Protein AF-R1E2J9-F1 (afdb_monomer_lite)

InterPro domains:
  IPR001005 SANT/Myb domain [PF00249] (1-44)
  IPR001005 SANT/Myb domain [PF00249] (70-110)
  IPR001005 SANT/Myb domain [PS50090] (1-45)
  IPR001005 SANT/Myb domain [PS50090] (64-110)
  IPR001005 SANT/Myb domain [SM00717] (1-47)
  IPR001005 SANT/Myb domain [SM00717] (68-110)
  IPR001005 SANT/Myb domain [cd00167] (1-44)
  IPR001005 SANT/Myb domain [cd00167] (72-110)
  IPR009057 Homedomain-like superfamily [SSF46689] (1-110)
  IPR017930 Myb domain [PS51294] (1-49)
  IPR017930 Myb domain [PS51294] (65-110)
  IPR050560 Transcription factors Myb-like [PTHR45614] (68-110)

pLDDT: mean 78.16, std 15.26, range [38.91, 93.94]

Secondary structure (DSSP, 8-state):
---HHHHHHHHHHHHHH-S-HHHHHHHSSS---HHHHHHHHHHHHHTTTTTTT--S--------------PPPHHHHHHHHHHHHHHSS-HHHHHHTSTT--HHHHHTT-

Foldseek 3Di:
DDDPVLVVLLLVVCLVPNLPLQVSCVVPPPNDHSVNSVVVVVVCVVVVVNVVSCPDDPPPPPDPVPPVPPDDDPVLVVLLVVCCVVPNLPLCVSVVVPPPADSVRSVVVD

Organism: Emiliania huxleyi (NCBI:txid2903)

Sequence (110 aa):
PWTEEEDRAIIRLIARIGTQFPVIAAQMHNKRTADAVRNRWHKLQAAGLAEKFSGSEKPEPLLLRQKERRGWTAAEDAIIEEGVRKHGLKWRCIAGMLTGRSDSAVRNRY

Radius of gyration: 20.64 Å; chains: 1; bounding box: 40×31×49 Å

Structure (mmCIF, N/CA/C/O backbone):
data_AF-R1E2J9-F1
#
_entry.id   AF-R1E2J9-F1
#
loop_
_atom_site.group_PDB
_atom_site.id
_atom_site.type_symbol
_atom_site.label_atom_id
_atom_site.label_alt_id
_atom_site.label_comp_id
_atom_site.label_asym_id
_atom_site.label_entity_id
_atom_site.label_seq_id
_atom_site.pdbx_PDB_ins_code
_atom_site.Cartn_x
_atom_site.Cartn_y
_atom_site.Cartn_z
_atom_site.occupancy
_atom_site.B_iso_or_equiv
_atom_site.auth_seq_id
_atom_site.auth_comp_id
_atom_site.auth_asym_id
_atom_site.auth_atom_id
_atom_site.pdbx_PDB_model_num
ATOM 1 N N . PRO A 1 1 ? -5.232 10.343 21.736 1.00 80.38 1 PRO A N 1
ATOM 2 C CA . PRO A 1 1 ? -5.672 9.116 22.455 1.00 80.38 1 PRO A CA 1
ATOM 3 C C . PRO A 1 1 ? -6.928 8.565 21.769 1.00 80.38 1 PRO A C 1
ATOM 5 O O . PRO A 1 1 ? -7.587 9.360 21.110 1.00 80.38 1 PRO A O 1
ATOM 8 N N . TRP A 1 2 ? -7.205 7.259 21.835 1.00 83.25 2 TRP A N 1
ATOM 9 C CA . TRP A 1 2 ? -8.444 6.677 21.292 1.00 83.25 2 TRP A CA 1
ATOM 10 C C . TRP A 1 2 ? -9.510 6.629 22.383 1.00 83.25 2 TRP A C 1
ATOM 12 O O . TRP A 1 2 ? -9.187 6.188 23.486 1.00 83.25 2 TRP A O 1
ATOM 22 N N . THR A 1 3 ? -10.726 7.089 22.095 1.00 87.94 3 THR A N 1
ATOM 23 C CA . THR A 1 3 ? -11.853 7.025 23.040 1.00 87.94 3 THR A CA 1
ATOM 24 C C . THR A 1 3 ? -12.732 5.803 22.788 1.00 87.94 3 THR A C 1
ATOM 26 O O . THR A 1 3 ? -12.718 5.214 21.704 1.00 87.94 3 THR A O 1
ATOM 29 N N . GLU A 1 4 ? -13.537 5.428 23.780 1.00 85.06 4 GLU A N 1
ATOM 30 C CA . GLU A 1 4 ? -14.477 4.312 23.652 1.00 85.06 4 GLU A CA 1
ATOM 31 C C . GLU A 1 4 ? -15.552 4.572 22.587 1.00 85.06 4 GLU A C 1
ATOM 33 O O . GLU A 1 4 ? -16.037 3.641 21.948 1.00 85.06 4 GLU A O 1
ATOM 38 N N . GLU A 1 5 ? -15.945 5.826 22.356 1.00 86.06 5 GLU A N 1
ATOM 39 C CA . GLU A 1 5 ? -16.859 6.207 21.271 1.00 86.06 5 GLU A CA 1
ATOM 40 C C . GLU A 1 5 ? -16.238 5.910 19.907 1.00 86.06 5 GLU A C 1
ATOM 42 O O . GLU A 1 5 ? -16.919 5.389 19.019 1.00 86.06 5 GLU A O 1
ATOM 47 N N . GLU A 1 6 ? -14.946 6.214 19.747 1.00 85.50 6 GLU A N 1
ATOM 48 C CA . GLU A 1 6 ? -14.201 5.932 18.522 1.00 85.50 6 GLU A CA 1
ATOM 49 C C . GLU A 1 6 ? -14.066 4.420 18.308 1.00 85.50 6 GLU A C 1
ATOM 51 O O . GLU A 1 6 ? -14.300 3.940 17.201 1.00 85.50 6 GLU A O 1
ATOM 56 N N . ASP A 1 7 ? -13.778 3.655 19.361 1.00 87.19 7 ASP A N 1
ATOM 57 C CA . ASP A 1 7 ? -13.707 2.193 19.287 1.00 87.19 7 ASP A CA 1
ATOM 58 C C . ASP A 1 7 ? -15.059 1.579 18.922 1.00 87.19 7 ASP A C 1
ATOM 60 O O . ASP A 1 7 ? -15.145 0.738 18.026 1.00 87.19 7 ASP A O 1
ATOM 64 N N . ARG A 1 8 ? -16.143 2.060 19.542 1.00 88.44 8 ARG A N 1
ATOM 65 C CA . ARG A 1 8 ? -17.516 1.659 19.208 1.00 88.44 8 ARG A CA 1
ATOM 66 C C . ARG A 1 8 ? -17.887 2.031 17.778 1.00 88.44 8 ARG A C 1
ATOM 68 O O . ARG A 1 8 ? -18.650 1.305 17.141 1.00 88.44 8 ARG A O 1
ATOM 75 N N . ALA A 1 9 ? -17.407 3.160 17.261 1.00 87.25 9 ALA A N 1
ATOM 76 C CA . ALA A 1 9 ? -17.606 3.531 15.864 1.00 87.25 9 ALA A CA 1
ATOM 77 C C . ALA A 1 9 ? -16.853 2.573 14.930 1.00 87.25 9 ALA A C 1
ATOM 79 O O . ALA A 1 9 ? -17.452 2.064 13.986 1.00 87.25 9 ALA A O 1
ATOM 80 N N . ILE A 1 10 ? -15.589 2.260 15.230 1.00 85.88 10 ILE A N 1
ATOM 81 C CA . ILE A 1 10 ? -14.776 1.315 14.453 1.00 85.88 10 ILE A CA 1
ATOM 82 C C . ILE A 1 10 ? -15.428 -0.064 14.423 1.00 85.88 10 ILE A C 1
ATOM 84 O O . ILE A 1 10 ? -15.625 -0.608 13.342 1.00 85.88 10 ILE A O 1
ATOM 88 N N . ILE A 1 11 ? -15.806 -0.611 15.579 1.00 86.12 11 ILE A N 1
ATOM 89 C CA . ILE A 1 11 ? -16.418 -1.943 15.677 1.00 86.12 11 ILE A CA 1
ATOM 90 C C . ILE A 1 11 ? -17.723 -1.990 14.875 1.00 86.12 11 ILE A C 1
ATOM 92 O O . ILE A 1 11 ? -17.902 -2.886 14.054 1.00 86.12 11 ILE A O 1
ATOM 96 N N . ARG A 1 12 ? -18.607 -0.994 15.044 1.00 86.44 12 ARG A N 1
ATOM 97 C CA . ARG A 1 12 ? -19.876 -0.918 14.296 1.00 86.44 12 ARG A CA 1
ATOM 98 C C . ARG A 1 12 ? -19.660 -0.815 12.791 1.00 86.44 12 ARG A C 1
ATOM 100 O O . ARG A 1 12 ? -20.366 -1.461 12.022 1.00 86.44 12 ARG A O 1
ATOM 107 N N . LEU A 1 13 ? -18.702 0.002 12.360 1.00 85.62 13 LEU A N 1
ATOM 108 C CA . LEU A 1 13 ? -18.412 0.182 10.943 1.00 85.62 13 LEU A CA 1
ATOM 109 C C . LEU A 1 13 ? -17.772 -1.075 10.345 1.00 85.62 13 LEU A C 1
ATOM 111 O O . LEU A 1 13 ? -18.202 -1.505 9.281 1.00 85.62 13 LEU A O 1
ATOM 115 N N . ILE A 1 14 ? -16.835 -1.725 11.038 1.00 85.19 14 ILE A N 1
ATOM 116 C CA . ILE A 1 14 ? -16.237 -2.990 10.582 1.00 85.19 14 ILE A CA 1
ATOM 117 C C . ILE A 1 14 ? -17.286 -4.096 10.497 1.00 85.19 14 ILE A C 1
ATOM 119 O O . ILE A 1 14 ? -17.304 -4.825 9.511 1.00 85.19 14 ILE A O 1
ATOM 123 N N . ALA A 1 15 ? -18.201 -4.179 11.463 1.00 82.75 15 ALA A N 1
ATOM 124 C CA . ALA A 1 15 ? -19.308 -5.129 11.404 1.00 82.75 15 ALA A CA 1
ATOM 125 C C . ALA A 1 15 ? -20.220 -4.895 10.183 1.00 82.75 15 ALA A C 1
ATOM 127 O O . ALA A 1 15 ? -20.774 -5.844 9.640 1.00 82.75 15 ALA A O 1
ATOM 128 N N . ARG A 1 16 ? -20.359 -3.643 9.720 1.00 82.19 16 ARG A N 1
ATOM 129 C CA . ARG A 1 16 ? -21.226 -3.283 8.585 1.00 82.19 16 ARG A CA 1
ATOM 130 C C . ARG A 1 16 ? -20.552 -3.400 7.216 1.00 82.19 16 ARG A C 1
ATOM 132 O O . ARG A 1 16 ? -21.198 -3.814 6.262 1.00 82.19 16 ARG A O 1
ATOM 139 N N . ILE A 1 17 ? -19.303 -2.946 7.091 1.00 79.88 17 ILE A N 1
ATOM 140 C CA . ILE A 1 17 ? -18.599 -2.791 5.801 1.00 79.88 17 ILE A CA 1
ATOM 141 C C . ILE A 1 17 ? -17.263 -3.549 5.724 1.00 79.88 17 ILE A C 1
ATOM 143 O O . ILE A 1 17 ? -16.566 -3.462 4.710 1.00 79.88 17 ILE A O 1
ATOM 147 N N . GLY A 1 18 ? -16.889 -4.291 6.768 1.00 79.62 18 GLY A N 1
ATOM 148 C CA . GLY A 1 18 ? -15.637 -5.043 6.850 1.00 79.62 18 GLY A CA 1
ATOM 149 C C . GLY A 1 18 ? -14.408 -4.165 7.105 1.00 79.62 18 GLY A C 1
ATOM 150 O O . GLY A 1 18 ? -14.501 -3.027 7.561 1.00 79.62 18 GLY A O 1
ATOM 151 N N . THR A 1 19 ? -13.217 -4.670 6.780 1.00 82.50 19 THR A N 1
ATOM 152 C CA . THR A 1 19 ? -11.919 -4.000 7.016 1.00 82.50 19 THR A CA 1
ATOM 153 C C . THR A 1 19 ? -11.594 -2.891 6.002 1.00 82.50 19 THR A C 1
ATOM 155 O O . THR A 1 19 ? -10.435 -2.630 5.670 1.00 82.50 19 THR A O 1
ATOM 158 N N . GLN A 1 20 ? -12.614 -2.175 5.522 1.00 82.38 20 GLN A N 1
ATOM 159 C CA . GLN A 1 20 ? -12.474 -1.043 4.604 1.00 82.38 20 GLN A CA 1
ATOM 160 C C . GLN A 1 20 ? -12.032 0.231 5.344 1.00 82.38 20 GLN A C 1
ATOM 162 O O . GLN A 1 20 ? -12.740 1.235 5.374 1.00 82.38 20 GLN A O 1
ATOM 167 N N . PHE A 1 21 ? -10.833 0.210 5.936 1.00 84.50 21 PHE A N 1
ATOM 168 C CA . PHE A 1 21 ? -10.320 1.290 6.790 1.00 84.50 21 PHE A CA 1
ATOM 169 C C . PHE A 1 21 ? -10.368 2.701 6.180 1.00 84.50 21 PHE A C 1
ATOM 171 O O . PHE A 1 21 ? -10.660 3.624 6.934 1.00 84.50 21 PHE A O 1
ATOM 178 N N . PRO A 1 22 ? -10.135 2.923 4.868 1.00 84.44 22 PRO A N 1
ATOM 179 C CA . PRO A 1 22 ? -10.297 4.251 4.272 1.00 84.44 22 PRO A CA 1
ATOM 180 C C . PRO A 1 22 ? -11.736 4.767 4.322 1.00 84.44 22 PRO A C 1
ATOM 182 O O . PRO A 1 22 ? -11.950 5.943 4.595 1.00 84.44 22 PRO A O 1
ATOM 185 N N . VAL A 1 23 ? -12.718 3.887 4.108 1.00 84.25 23 VAL A N 1
ATOM 186 C CA . VAL A 1 23 ? -14.146 4.233 4.174 1.00 84.25 23 VAL A CA 1
ATOM 187 C C . VAL A 1 23 ? -14.551 4.499 5.621 1.00 84.25 23 VAL A C 1
ATOM 189 O O . VAL A 1 23 ? -15.219 5.488 5.902 1.00 84.25 23 VAL A O 1
ATOM 192 N N . ILE A 1 24 ? -14.077 3.666 6.552 1.00 86.38 24 ILE A N 1
ATOM 193 C CA . ILE A 1 24 ? -14.297 3.846 7.992 1.00 86.38 24 ILE A CA 1
ATOM 194 C C . ILE A 1 24 ? -13.714 5.184 8.450 1.00 86.38 24 ILE A C 1
ATOM 196 O O . ILE A 1 24 ? -14.417 5.981 9.056 1.00 86.38 24 ILE A O 1
ATOM 200 N N . ALA A 1 25 ? -12.453 5.458 8.116 1.00 86.06 25 ALA A N 1
ATOM 201 C CA . ALA A 1 25 ? -11.775 6.701 8.462 1.00 86.06 25 ALA A CA 1
ATOM 202 C C . ALA A 1 25 ? -12.475 7.935 7.875 1.00 86.06 25 ALA A C 1
ATOM 204 O O . ALA A 1 25 ? -12.599 8.935 8.568 1.00 86.06 25 ALA A O 1
ATOM 205 N N . ALA A 1 26 ? -12.980 7.855 6.638 1.00 85.06 26 ALA A N 1
ATOM 206 C CA . ALA A 1 26 ? -13.754 8.936 6.026 1.00 85.06 26 ALA A CA 1
ATOM 207 C C . ALA A 1 26 ? -15.104 9.173 6.725 1.00 85.06 26 ALA A C 1
ATOM 209 O O . ALA A 1 26 ? -15.592 10.300 6.760 1.00 85.06 26 ALA A O 1
ATOM 210 N N . GLN A 1 27 ? -15.707 8.122 7.284 1.00 83.62 27 GLN A N 1
ATOM 211 C CA . GLN A 1 27 ? -16.970 8.206 8.015 1.00 83.62 27 GLN A CA 1
ATOM 212 C C . GLN A 1 27 ? -16.781 8.664 9.470 1.00 83.62 27 GLN A C 1
ATOM 214 O O . GLN A 1 27 ? -17.712 9.183 10.088 1.00 83.62 27 GLN A O 1
ATOM 219 N N . MET A 1 28 ? -15.574 8.512 10.017 1.00 79.69 28 MET A N 1
ATOM 220 C CA . MET A 1 28 ? -15.203 9.072 11.309 1.00 79.69 28 MET A CA 1
ATOM 221 C C . MET A 1 28 ? -14.859 10.560 11.134 1.00 79.69 28 MET A C 1
ATOM 223 O O . MET A 1 28 ? -13.861 10.940 10.532 1.00 79.69 28 MET A O 1
ATOM 227 N N . HIS A 1 29 ? -15.683 11.434 11.700 1.00 66.44 29 HIS A N 1
ATOM 228 C CA . HIS A 1 29 ? -15.579 12.900 11.613 1.00 66.44 29 HIS A CA 1
ATOM 229 C C . HIS A 1 29 ? -14.354 13.510 12.342 1.00 66.44 29 HIS A C 1
ATOM 231 O O . HIS A 1 29 ? -14.296 14.712 12.582 1.00 66.44 29 HIS A O 1
ATOM 237 N N . ASN A 1 30 ? -13.360 12.708 12.726 1.00 65.38 30 ASN A N 1
ATOM 238 C CA . ASN A 1 30 ? -12.307 13.051 13.689 1.00 65.38 30 ASN A CA 1
ATOM 239 C C . ASN A 1 30 ? -10.885 13.139 13.092 1.00 65.38 30 ASN A C 1
ATOM 241 O O . ASN A 1 30 ? -9.906 12.964 13.816 1.00 65.38 30 ASN A O 1
ATOM 245 N N . LYS A 1 31 ? -10.733 13.431 11.791 1.00 70.50 31 LYS A N 1
ATOM 246 C CA . LYS A 1 31 ? -9.424 13.535 11.094 1.00 70.50 31 LYS A CA 1
ATOM 247 C C . LYS A 1 31 ? -8.520 12.293 11.244 1.00 70.50 31 LYS A C 1
ATOM 249 O O . LYS A 1 31 ? -7.306 12.384 11.050 1.00 70.50 31 LYS A O 1
ATOM 254 N N . ARG A 1 32 ? -9.064 11.126 11.607 1.00 78.69 32 ARG A N 1
ATOM 255 C CA . ARG A 1 32 ? -8.276 9.890 11.711 1.00 78.69 32 ARG A CA 1
ATOM 256 C C . ARG A 1 32 ? -7.942 9.379 10.317 1.00 78.69 32 ARG A C 1
ATOM 258 O O . ARG A 1 32 ? -8.766 9.427 9.412 1.00 78.69 32 ARG A O 1
ATOM 265 N N . THR A 1 33 ? -6.726 8.874 10.145 1.00 83.69 33 THR A N 1
ATOM 266 C CA . THR A 1 33 ? -6.299 8.241 8.894 1.00 83.69 33 THR A CA 1
ATOM 267 C C . THR A 1 33 ? -6.683 6.763 8.883 1.00 83.69 33 THR A C 1
ATOM 269 O O . THR A 1 33 ? -6.822 6.133 9.934 1.00 83.69 33 THR A O 1
ATOM 272 N N . ALA A 1 34 ? -6.802 6.182 7.687 1.00 82.06 34 ALA A N 1
ATOM 273 C CA . ALA A 1 34 ? -7.071 4.753 7.511 1.00 82.06 34 ALA A CA 1
ATOM 274 C C . ALA A 1 34 ? -6.074 3.868 8.285 1.00 82.06 34 ALA A C 1
ATOM 276 O O . ALA A 1 34 ? -6.453 2.855 8.871 1.00 82.06 34 ALA A O 1
ATOM 277 N N . ASP A 1 35 ? -4.804 4.276 8.332 1.00 78.06 35 ASP A N 1
ATOM 278 C CA . ASP A 1 35 ? -3.758 3.541 9.043 1.00 78.06 35 ASP A CA 1
ATOM 279 C C . ASP A 1 35 ? -3.924 3.615 10.562 1.00 78.06 35 ASP A C 1
ATOM 281 O O . ASP A 1 35 ? -3.721 2.617 11.254 1.00 78.06 35 ASP A O 1
ATOM 285 N N . ALA A 1 36 ? -4.366 4.761 11.087 1.00 84.81 36 ALA A N 1
ATOM 286 C CA . ALA A 1 36 ? -4.669 4.901 12.505 1.00 84.81 36 ALA A CA 1
ATOM 287 C C . ALA A 1 36 ? -5.814 3.960 12.916 1.00 84.81 36 ALA A C 1
ATOM 289 O O . ALA A 1 36 ? -5.698 3.265 13.927 1.00 84.81 36 ALA A O 1
ATOM 290 N N . VAL A 1 37 ? -6.881 3.895 12.110 1.00 87.12 37 VAL A N 1
ATOM 291 C CA . VAL A 1 37 ? -8.026 2.996 12.333 1.00 87.12 37 VAL A CA 1
ATOM 292 C C . VAL A 1 37 ? -7.592 1.529 12.289 1.00 87.12 37 VAL A C 1
ATOM 294 O O . VAL A 1 37 ? -7.950 0.766 13.184 1.00 87.12 37 VAL A O 1
ATOM 297 N N . ARG A 1 38 ? -6.767 1.134 11.308 1.00 82.81 38 ARG A N 1
ATOM 298 C CA . ARG A 1 38 ? -6.225 -0.234 11.212 1.00 82.81 38 ARG A CA 1
ATOM 299 C C . ARG A 1 38 ? -5.417 -0.615 12.450 1.00 82.81 38 ARG A C 1
ATOM 301 O O . ARG A 1 38 ? -5.646 -1.665 13.046 1.00 82.81 38 ARG A O 1
ATOM 308 N N . ASN A 1 39 ? -4.510 0.264 12.870 1.00 86.00 39 ASN A N 1
ATOM 309 C CA . ASN A 1 39 ? -3.685 0.040 14.055 1.00 86.00 39 ASN A CA 1
ATOM 310 C C . ASN A 1 39 ? -4.539 -0.060 15.322 1.00 86.00 39 ASN A C 1
ATOM 312 O O . ASN A 1 39 ? -4.242 -0.867 16.204 1.00 86.00 39 ASN A O 1
ATOM 316 N N . ARG A 1 40 ? -5.610 0.740 15.424 1.00 87.75 40 ARG A N 1
ATOM 317 C CA . ARG A 1 40 ? -6.532 0.651 16.556 1.00 87.75 40 ARG A CA 1
ATOM 318 C C . ARG A 1 40 ? -7.309 -0.654 16.550 1.00 87.75 40 ARG A C 1
ATOM 320 O O . ARG A 1 40 ? -7.379 -1.301 17.588 1.00 87.75 40 ARG A O 1
ATOM 327 N N . TRP A 1 41 ? -7.815 -1.068 15.395 1.00 85.62 41 TRP A N 1
ATOM 328 C CA . TRP A 1 41 ? -8.518 -2.334 15.234 1.00 85.62 41 TRP A CA 1
ATOM 329 C C . TRP A 1 41 ? -7.671 -3.535 15.674 1.00 85.62 41 TRP A C 1
ATOM 331 O O . TRP A 1 41 ? -8.150 -4.357 16.447 1.00 85.62 41 TRP A O 1
ATOM 341 N N . HIS A 1 42 ? -6.389 -3.596 15.298 1.00 82.75 42 HIS A N 1
ATOM 342 C CA . HIS A 1 42 ? -5.491 -4.665 15.763 1.00 82.75 42 HIS A CA 1
ATOM 343 C C . HIS A 1 42 ? -5.323 -4.666 17.291 1.00 82.75 42 HIS A C 1
ATOM 345 O O . HIS A 1 42 ? -5.284 -5.725 17.911 1.00 82.75 42 HIS A O 1
ATOM 351 N N . LYS A 1 43 ? -5.274 -3.483 17.919 1.00 82.50 43 LYS A N 1
ATOM 352 C CA . LYS A 1 43 ? -5.237 -3.370 19.386 1.00 82.50 43 LYS A CA 1
ATOM 353 C C . LYS A 1 43 ? -6.547 -3.824 20.036 1.00 82.50 43 LYS A C 1
ATOM 355 O O . LYS A 1 43 ? -6.497 -4.445 21.089 1.00 82.50 43 LYS A O 1
ATOM 360 N N . LEU A 1 44 ? -7.698 -3.548 19.418 1.00 83.19 44 LEU A N 1
ATOM 361 C CA . LEU A 1 44 ? -9.009 -4.013 19.893 1.00 83.19 44 LEU A CA 1
ATOM 362 C C . LEU A 1 44 ? -9.167 -5.534 19.763 1.00 83.19 44 LEU A C 1
ATOM 364 O O . LEU A 1 44 ? -9.752 -6.161 20.644 1.00 83.19 44 LEU A O 1
ATOM 368 N N . GLN A 1 45 ? -8.606 -6.126 18.705 1.00 77.88 45 GLN A N 1
ATOM 369 C CA . GLN A 1 45 ? -8.525 -7.578 18.547 1.00 77.88 45 GLN A CA 1
ATOM 370 C C . GLN A 1 45 ? -7.634 -8.214 19.616 1.00 77.88 45 GLN A C 1
ATOM 372 O O . GLN A 1 45 ? -8.068 -9.140 20.290 1.00 77.88 45 GLN A O 1
ATOM 377 N N . ALA A 1 46 ? -6.429 -7.675 19.831 1.00 74.38 46 ALA A N 1
ATOM 378 C CA . ALA A 1 46 ? -5.513 -8.161 20.865 1.00 74.38 46 ALA A CA 1
ATOM 379 C C . ALA A 1 46 ? -6.080 -8.013 22.290 1.00 74.38 46 ALA A C 1
ATOM 381 O O . ALA A 1 46 ? -5.733 -8.787 23.174 1.00 74.38 46 ALA A O 1
ATOM 382 N N . ALA A 1 47 ? -6.967 -7.039 22.510 1.00 74.25 47 ALA A N 1
ATOM 383 C CA . ALA A 1 47 ? -7.661 -6.835 23.779 1.00 74.25 47 ALA A CA 1
ATOM 384 C C . ALA A 1 47 ? -8.883 -7.758 23.982 1.00 74.25 47 ALA A C 1
ATOM 386 O O . ALA A 1 47 ? -9.602 -7.587 24.964 1.00 74.25 47 ALA A O 1
ATOM 387 N N . GLY A 1 48 ? -9.179 -8.682 23.055 1.00 67.88 48 GLY A N 1
ATOM 388 C CA . GLY A 1 48 ? -10.332 -9.594 23.147 1.00 67.88 48 GLY A CA 1
ATOM 389 C C . GLY A 1 48 ? -11.701 -8.908 23.0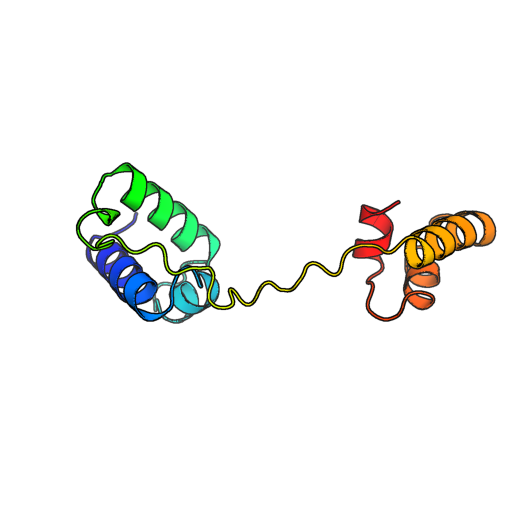14 1.00 67.88 48 GLY A C 1
ATOM 390 O O . GLY A 1 48 ? -12.745 -9.546 23.126 1.00 67.88 48 GLY A O 1
ATOM 391 N N . LEU A 1 49 ? -11.732 -7.599 22.741 1.00 62.91 49 LEU A N 1
ATOM 392 C CA . LEU A 1 49 ? -12.969 -6.830 22.563 1.00 62.91 49 LEU A CA 1
ATOM 393 C C . LEU A 1 49 ? -13.642 -7.129 21.215 1.00 62.91 49 LEU A C 1
ATOM 395 O O . LEU A 1 49 ? -14.849 -6.937 21.073 1.00 62.91 49 LEU A O 1
ATOM 399 N N . ALA A 1 50 ? -12.875 -7.622 20.238 1.00 55.94 50 ALA A N 1
ATOM 400 C CA . ALA A 1 50 ? -13.389 -8.010 18.927 1.00 55.94 50 ALA A CA 1
ATOM 401 C C . ALA A 1 50 ? -14.080 -9.388 18.918 1.00 55.94 50 ALA A C 1
ATOM 403 O O . ALA A 1 50 ? -14.964 -9.598 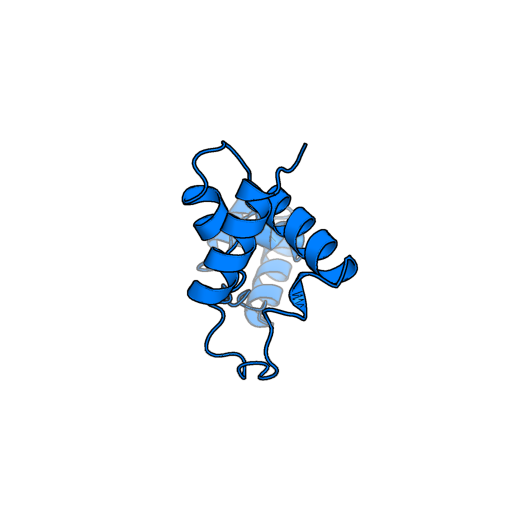18.089 1.00 55.94 50 ALA A O 1
ATOM 404 N N . GLU A 1 51 ? -13.738 -10.307 19.833 1.00 54.19 51 GLU A N 1
ATOM 405 C CA . GLU A 1 51 ? -14.345 -11.652 19.883 1.00 54.19 51 GLU A CA 1
ATOM 406 C C . GLU A 1 51 ? -15.846 -11.606 20.181 1.00 54.19 51 GLU A C 1
ATOM 408 O O . GLU A 1 51 ? -16.610 -12.388 19.628 1.00 54.19 51 GLU A O 1
ATOM 413 N N . LYS A 1 52 ? -16.303 -10.637 20.984 1.00 54.56 52 LYS A N 1
ATOM 414 C CA . LYS A 1 5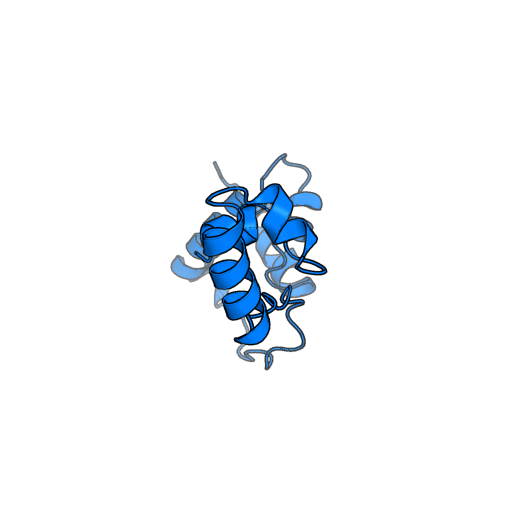2 ? -17.724 -10.514 21.358 1.00 54.56 52 LYS A CA 1
ATOM 415 C C . LYS A 1 52 ? -18.641 -10.061 20.215 1.00 54.56 52 LYS A C 1
ATOM 417 O O . LYS A 1 52 ? -19.853 -10.195 20.330 1.00 54.56 52 LYS A O 1
ATOM 422 N N . PHE A 1 53 ? -18.076 -9.520 19.135 1.00 53.44 53 PHE A N 1
ATOM 423 C CA . PHE A 1 53 ? -18.821 -9.053 17.957 1.00 53.44 53 PHE A CA 1
ATOM 424 C C . PHE A 1 53 ? -18.485 -9.839 16.687 1.00 53.44 53 PHE A C 1
ATOM 426 O O . PHE A 1 53 ? -19.245 -9.800 15.723 1.00 53.44 53 PHE A O 1
ATOM 433 N N . SER A 1 54 ? -17.375 -10.578 16.695 1.00 50.31 54 SER A N 1
ATOM 434 C CA . SER A 1 54 ? -17.005 -11.545 15.670 1.00 50.31 54 SER A CA 1
ATOM 435 C C . SER A 1 54 ? -17.587 -12.913 16.029 1.00 50.31 54 SER A C 1
ATOM 437 O O . SER A 1 54 ? -16.846 -13.870 16.249 1.00 50.31 54 SER A O 1
ATOM 439 N N . GLY A 1 55 ? -18.921 -12.999 16.096 1.00 44.00 55 GLY A N 1
ATOM 440 C CA . GLY A 1 55 ? -19.615 -14.282 16.031 1.00 44.00 55 GLY A CA 1
ATOM 441 C C . GLY A 1 55 ? -19.085 -15.052 14.824 1.00 44.00 55 GLY A C 1
ATOM 442 O O . GLY A 1 55 ? -18.989 -14.521 13.720 1.00 44.00 55 GLY A O 1
ATOM 443 N N . SER A 1 56 ? -18.615 -16.256 15.092 1.00 45.91 56 SER A N 1
ATOM 444 C CA . SER A 1 56 ? -17.850 -17.117 14.209 1.00 45.91 56 SER A CA 1
ATOM 445 C C . SER A 1 56 ? -18.599 -17.488 12.932 1.00 45.91 56 SER A C 1
ATOM 447 O O . SER A 1 56 ? -19.232 -18.529 12.871 1.00 45.91 56 SER A O 1
ATOM 449 N N . GLU A 1 57 ? -18.413 -16.691 11.895 1.00 41.47 57 GLU A N 1
ATOM 450 C CA . GLU A 1 57 ? -18.255 -17.152 10.523 1.00 41.47 57 GLU A CA 1
ATOM 451 C C . GLU A 1 57 ? -17.167 -16.257 9.947 1.00 41.47 57 GLU A C 1
ATOM 453 O O . GLU A 1 57 ? -17.360 -15.055 9.790 1.00 41.47 57 GLU A O 1
ATOM 458 N N . LYS A 1 58 ? -15.980 -16.813 9.673 1.00 43.75 58 LYS A N 1
ATOM 459 C CA . LYS A 1 58 ? -15.131 -16.214 8.642 1.00 43.75 58 LYS A CA 1
ATOM 460 C C . LYS A 1 58 ? -16.034 -16.194 7.411 1.00 43.75 58 LYS A C 1
ATOM 462 O O . LYS A 1 58 ? -16.315 -17.290 6.924 1.00 43.75 58 LYS A O 1
ATOM 467 N N . PRO A 1 59 ? -16.507 -15.038 6.912 1.00 38.91 59 PRO A N 1
ATOM 468 C CA . PRO A 1 59 ? -17.077 -15.075 5.589 1.00 38.91 59 PRO A CA 1
ATOM 469 C C . PRO A 1 59 ? -15.934 -15.579 4.712 1.00 38.91 59 PRO A C 1
ATOM 471 O O . PRO A 1 59 ? -14.826 -15.021 4.755 1.00 38.91 59 PRO A O 1
ATOM 474 N N . GLU A 1 60 ? -16.172 -16.668 3.973 1.00 42.97 60 GLU A N 1
ATOM 475 C CA . GLU A 1 60 ? -15.384 -16.938 2.774 1.00 42.97 60 GLU A CA 1
ATOM 476 C C . GLU A 1 60 ? -15.155 -15.600 2.079 1.00 42.97 60 GLU A C 1
ATOM 478 O O . GLU A 1 60 ? -16.074 -14.780 2.100 1.00 42.97 60 GLU A O 1
ATOM 483 N N . PRO A 1 61 ? -13.954 -15.321 1.554 1.00 43.69 61 PRO A N 1
ATOM 484 C CA . PRO A 1 61 ? -13.598 -13.993 1.085 1.00 43.69 61 PRO A CA 1
ATOM 485 C C . PRO A 1 61 ? -14.523 -13.569 -0.067 1.00 43.69 61 PRO A C 1
ATOM 487 O O . PRO A 1 61 ? -14.191 -13.702 -1.240 1.00 43.69 61 PRO A O 1
ATOM 490 N N . LEU A 1 62 ? -15.687 -13.021 0.284 1.00 47.28 62 LEU A N 1
ATOM 491 C CA . LEU A 1 62 ? -16.670 -12.431 -0.595 1.00 47.28 62 LEU A CA 1
ATOM 492 C C . LEU A 1 62 ? -16.075 -11.100 -0.996 1.00 47.28 62 LEU A C 1
ATOM 494 O O . LEU A 1 62 ? -16.293 -10.075 -0.355 1.00 47.28 62 LEU A O 1
ATOM 498 N N . LEU A 1 63 ? -15.237 -11.180 -2.028 1.00 50.84 63 LEU A N 1
ATOM 499 C CA . LEU A 1 63 ? -14.776 -10.061 -2.820 1.00 50.84 63 LEU A CA 1
ATOM 500 C C . LEU A 1 63 ? -14.343 -8.901 -1.924 1.00 50.84 63 LEU A C 1
ATOM 502 O O . LEU A 1 63 ? -14.856 -7.782 -2.019 1.00 50.84 63 LEU A O 1
ATOM 506 N N . LEU A 1 64 ? -13.318 -9.139 -1.090 1.00 48.44 64 LEU A N 1
ATOM 507 C CA . LEU A 1 64 ? -12.380 -8.051 -0.856 1.00 48.44 64 LEU A CA 1
ATOM 508 C C . LEU A 1 64 ? -12.080 -7.545 -2.255 1.00 48.44 64 LEU A C 1
ATOM 510 O O . LEU A 1 64 ? -11.545 -8.290 -3.076 1.00 48.44 64 LEU A O 1
ATOM 514 N N . ARG A 1 65 ? -12.493 -6.308 -2.530 1.00 52.25 65 ARG A N 1
ATOM 515 C CA . ARG A 1 65 ? -12.033 -5.507 -3.652 1.00 52.25 65 ARG A CA 1
ATOM 516 C C . ARG A 1 65 ? -10.542 -5.304 -3.419 1.00 52.25 65 ARG A C 1
ATOM 518 O O . ARG A 1 65 ? -10.067 -4.219 -3.094 1.00 52.25 65 ARG A O 1
ATOM 525 N N . GLN A 1 66 ? -9.808 -6.408 -3.513 1.00 49.97 66 GLN A N 1
ATOM 526 C CA . GLN A 1 66 ? -8.431 -6.457 -3.864 1.00 49.97 66 GLN A CA 1
ATOM 527 C C . GLN A 1 66 ? -8.444 -5.582 -5.104 1.00 49.97 66 GLN A C 1
ATOM 529 O O . GLN A 1 66 ? -9.034 -5.913 -6.128 1.00 49.97 66 GLN A O 1
ATOM 534 N N . LYS A 1 67 ? -7.827 -4.407 -5.004 1.00 49.91 67 LYS A N 1
ATOM 535 C CA . LYS A 1 67 ? -6.966 -4.024 -6.108 1.00 49.91 67 LYS A CA 1
ATOM 536 C C . LYS A 1 67 ? -6.134 -5.275 -6.324 1.00 49.91 67 LYS A C 1
ATOM 538 O O . LYS A 1 67 ? -5.194 -5.488 -5.557 1.00 49.91 67 LYS A O 1
ATOM 543 N N . GLU A 1 68 ? -6.579 -6.155 -7.220 1.00 48.59 68 GLU A N 1
ATOM 544 C CA . GLU A 1 68 ? -5.776 -7.254 -7.702 1.00 48.59 68 GLU A CA 1
ATOM 545 C C . GLU A 1 68 ? -4.470 -6.562 -8.024 1.00 48.59 68 GLU A C 1
ATOM 547 O O . GLU A 1 68 ? -4.416 -5.632 -8.838 1.00 48.59 68 GLU A O 1
ATOM 552 N N . ARG A 1 69 ? -3.445 -6.856 -7.224 1.00 55.44 69 ARG A N 1
ATOM 553 C CA . ARG A 1 69 ? -2.114 -6.359 -7.508 1.00 55.44 69 ARG A CA 1
ATOM 554 C C . ARG A 1 69 ? -1.791 -7.081 -8.791 1.00 55.44 69 ARG A C 1
ATOM 556 O O . ARG A 1 69 ? -1.392 -8.234 -8.721 1.00 55.44 69 ARG A O 1
ATOM 563 N N . ARG A 1 70 ? -2.101 -6.446 -9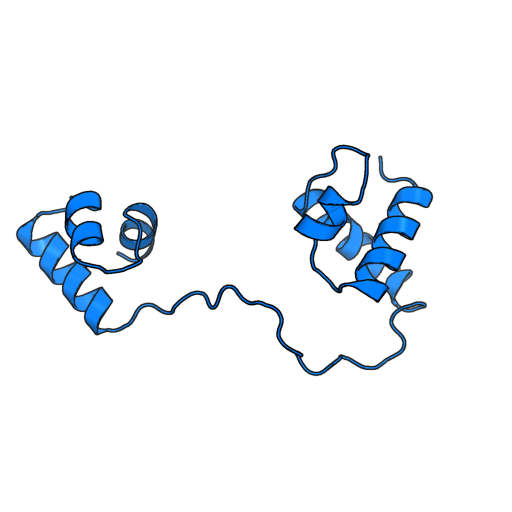.930 1.00 65.81 70 ARG A N 1
ATOM 564 C CA . ARG A 1 70 ? -1.947 -7.030 -11.256 1.00 65.81 70 ARG A CA 1
ATOM 565 C C . ARG A 1 70 ? -0.534 -7.582 -11.280 1.00 65.81 70 ARG A C 1
ATOM 567 O O . ARG A 1 70 ? 0.423 -6.805 -11.196 1.00 65.81 70 ARG A O 1
ATOM 574 N N . GLY A 1 71 ? -0.425 -8.907 -11.232 1.00 77.94 71 GLY A N 1
ATOM 575 C CA . GLY A 1 71 ? 0.858 -9.585 -11.122 1.00 77.94 71 GLY A CA 1
ATOM 576 C C . GLY A 1 71 ? 1.715 -9.174 -12.306 1.00 77.94 71 GLY A C 1
ATOM 577 O O . GLY A 1 71 ? 1.176 -8.866 -13.369 1.00 77.94 71 GLY A O 1
ATOM 578 N N . TRP A 1 72 ? 3.022 -9.063 -12.112 1.00 85.00 72 TRP A N 1
ATOM 579 C CA . TRP A 1 72 ? 3.924 -8.879 -13.241 1.00 85.00 72 TRP A CA 1
ATOM 580 C C . TRP A 1 72 ? 3.906 -10.147 -14.080 1.00 85.00 72 TRP A C 1
ATOM 582 O O . TRP A 1 72 ? 4.049 -11.247 -13.548 1.00 85.00 72 TRP A O 1
ATOM 592 N N . THR A 1 73 ? 3.659 -9.989 -15.371 1.00 88.88 73 THR A N 1
ATOM 593 C CA . THR A 1 73 ? 3.728 -11.098 -16.320 1.00 88.88 73 THR A CA 1
ATOM 594 C C . THR A 1 73 ? 5.141 -11.206 -16.883 1.00 88.88 73 THR A C 1
ATOM 596 O O . THR A 1 73 ? 5.831 -10.198 -17.013 1.00 88.88 73 THR A O 1
ATOM 599 N N . ALA A 1 74 ? 5.551 -12.409 -17.293 1.00 88.44 74 ALA A N 1
ATOM 600 C CA . ALA A 1 74 ? 6.855 -12.615 -17.928 1.00 88.44 74 ALA A CA 1
ATOM 601 C C . ALA A 1 74 ? 7.046 -11.746 -19.188 1.00 88.44 74 ALA A C 1
ATOM 603 O O . ALA A 1 74 ? 8.153 -11.312 -19.483 1.00 88.44 74 ALA A O 1
ATOM 604 N N . ALA A 1 75 ? 5.958 -11.438 -19.906 1.00 88.75 75 ALA A N 1
ATOM 605 C CA . ALA A 1 75 ? 5.987 -10.517 -21.040 1.00 88.75 75 ALA A CA 1
ATOM 606 C C . ALA A 1 75 ? 6.318 -9.078 -20.611 1.00 88.75 75 ALA A C 1
ATOM 608 O O . ALA A 1 75 ? 7.083 -8.393 -21.284 1.00 88.75 75 ALA A O 1
ATOM 609 N N . GLU A 1 76 ? 5.765 -8.618 -19.486 1.00 91.00 76 GLU A N 1
ATOM 610 C CA . GLU A 1 76 ? 6.101 -7.304 -18.934 1.00 91.00 76 GLU A CA 1
ATOM 611 C C . GLU A 1 76 ? 7.548 -7.261 -18.436 1.00 91.00 76 GLU A C 1
ATOM 613 O O . GLU A 1 76 ? 8.226 -6.271 -18.687 1.00 91.00 76 GLU A O 1
ATOM 618 N N . ASP A 1 77 ? 8.037 -8.328 -17.801 1.00 90.88 77 ASP A N 1
ATOM 619 C CA . ASP A 1 77 ? 9.436 -8.422 -17.366 1.00 90.88 77 ASP A CA 1
ATOM 620 C C . ASP A 1 77 ? 10.399 -8.382 -18.562 1.00 90.88 77 ASP A C 1
ATOM 622 O O . ASP A 1 77 ? 11.345 -7.599 -18.556 1.00 90.88 77 ASP A O 1
ATOM 626 N N . ALA A 1 78 ? 10.098 -9.114 -19.641 1.00 92.81 78 ALA A N 1
ATOM 627 C CA . ALA A 1 78 ? 10.885 -9.072 -20.873 1.00 92.81 78 ALA A CA 1
ATOM 628 C C . ALA A 1 78 ? 10.926 -7.663 -21.493 1.00 92.81 78 ALA A C 1
ATOM 630 O O . ALA A 1 78 ? 11.970 -7.227 -21.974 1.00 92.81 78 ALA A O 1
ATOM 631 N N . ILE A 1 79 ? 9.815 -6.915 -21.450 1.00 91.88 79 ILE A N 1
ATOM 632 C CA . ILE A 1 79 ? 9.773 -5.513 -21.904 1.00 91.88 79 ILE A CA 1
ATOM 633 C C . ILE A 1 79 ? 10.637 -4.620 -21.005 1.00 91.88 79 ILE A C 1
ATOM 635 O O . ILE A 1 79 ? 11.300 -3.713 -21.512 1.00 91.88 79 ILE A O 1
ATOM 639 N N . ILE A 1 80 ? 10.653 -4.862 -19.691 1.00 92.06 80 ILE A N 1
ATOM 640 C CA . ILE A 1 80 ? 11.496 -4.110 -18.755 1.00 92.06 80 ILE A CA 1
ATOM 641 C C . ILE A 1 80 ? 12.971 -4.382 -19.035 1.00 92.06 80 ILE A C 1
ATOM 643 O O . ILE A 1 80 ? 13.723 -3.429 -19.208 1.00 92.06 80 ILE A O 1
ATOM 647 N N . GLU A 1 81 ? 13.382 -5.645 -19.128 1.00 93.94 81 GLU A N 1
ATOM 648 C CA . GLU A 1 81 ? 14.769 -6.032 -19.412 1.00 93.94 81 GLU A CA 1
ATOM 649 C C . GLU A 1 81 ? 15.243 -5.480 -20.763 1.00 93.94 81 GLU A C 1
ATOM 651 O O . GLU A 1 81 ? 16.298 -4.843 -20.862 1.00 93.94 81 GLU A O 1
ATOM 656 N N . GLU A 1 82 ? 14.425 -5.644 -21.804 1.00 93.62 82 GLU A N 1
ATOM 657 C CA . GLU A 1 82 ? 14.684 -5.120 -23.143 1.00 93.62 82 GLU A CA 1
ATOM 658 C C . GLU A 1 82 ? 14.791 -3.588 -23.125 1.00 93.62 82 GLU A C 1
ATOM 660 O O . GLU A 1 82 ? 15.697 -3.010 -23.734 1.00 93.62 82 GLU A O 1
ATOM 665 N N . GLY A 1 83 ? 13.895 -2.930 -22.389 1.00 92.81 83 GLY A N 1
ATOM 666 C CA . GLY A 1 83 ? 13.859 -1.487 -22.204 1.00 92.81 83 GLY A CA 1
ATOM 667 C C . GLY A 1 83 ? 15.072 -0.956 -21.443 1.00 92.81 83 GLY A C 1
ATOM 668 O O . GLY A 1 83 ? 15.650 0.044 -21.865 1.00 92.81 83 GLY A O 1
ATOM 669 N N . VAL A 1 84 ? 15.510 -1.633 -20.377 1.00 93.69 84 VAL A N 1
ATOM 670 C CA . VAL A 1 84 ? 16.713 -1.258 -19.618 1.00 93.69 84 VAL A CA 1
ATOM 671 C C . VAL A 1 84 ? 17.958 -1.427 -20.476 1.00 93.69 84 VAL A C 1
ATOM 673 O O . VAL A 1 84 ? 18.810 -0.542 -20.509 1.00 93.69 84 VAL A O 1
ATOM 676 N N . ARG A 1 85 ? 18.049 -2.507 -21.247 1.00 92.88 85 ARG A N 1
ATOM 677 C CA . ARG A 1 85 ? 19.183 -2.739 -22.146 1.00 92.88 85 ARG A CA 1
ATOM 678 C C . ARG A 1 85 ? 19.239 -1.738 -23.311 1.00 92.88 85 ARG A C 1
ATOM 680 O O . ARG A 1 85 ? 20.331 -1.357 -23.717 1.00 92.88 85 ARG A O 1
ATOM 687 N N . LYS A 1 86 ? 18.095 -1.262 -23.821 1.00 92.50 86 LYS A N 1
ATOM 688 C CA . LYS A 1 86 ? 18.027 -0.249 -24.900 1.00 92.50 86 LYS A CA 1
ATOM 689 C C . LYS A 1 86 ? 18.152 1.197 -24.420 1.00 92.50 86 LYS A C 1
ATOM 691 O O . LYS A 1 86 ? 18.764 2.021 -25.095 1.00 92.50 86 LYS A O 1
ATOM 696 N N . HIS A 1 87 ? 17.522 1.533 -23.299 1.00 89.75 87 HIS A N 1
ATOM 697 C CA . HIS A 1 87 ? 17.329 2.915 -22.852 1.00 89.75 87 HIS A CA 1
ATOM 698 C C . HIS A 1 87 ? 18.002 3.226 -21.506 1.00 89.75 87 HIS A C 1
ATOM 700 O O . HIS A 1 87 ? 18.021 4.392 -21.103 1.00 89.75 87 HIS A O 1
ATOM 706 N N . GLY A 1 88 ? 18.566 2.228 -20.821 1.00 89.62 88 GLY A N 1
ATOM 707 C CA . GLY A 1 88 ? 19.095 2.347 -19.463 1.00 89.62 88 GLY A CA 1
ATOM 708 C C . GLY A 1 88 ? 17.980 2.491 -18.426 1.00 89.62 88 GLY A C 1
ATOM 709 O O . GLY A 1 88 ? 16.844 2.077 -18.637 1.00 89.62 88 GLY A O 1
ATOM 710 N N . LEU A 1 89 ? 18.265 3.167 -17.313 1.00 90.00 89 LEU A N 1
ATOM 711 C CA . LEU A 1 89 ? 17.321 3.379 -16.200 1.00 90.00 89 LEU A CA 1
ATOM 712 C C . LEU A 1 89 ? 16.244 4.446 -16.503 1.00 90.00 89 LEU A C 1
ATOM 714 O O . LEU A 1 89 ? 15.781 5.171 -15.619 1.00 90.00 89 LEU A O 1
ATOM 718 N N . LYS A 1 90 ? 15.842 4.587 -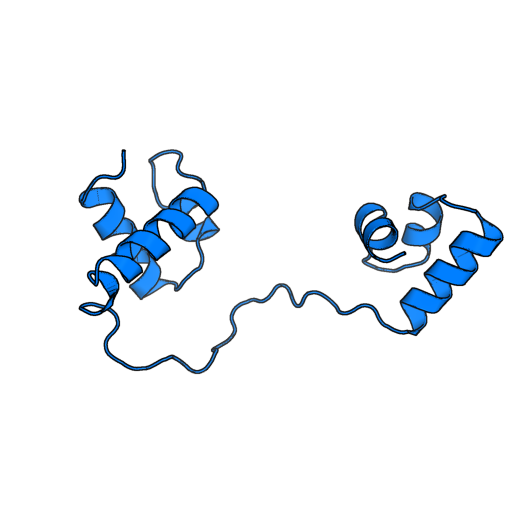17.771 1.00 90.50 90 LYS A N 1
ATOM 719 C CA . LYS A 1 90 ? 14.814 5.535 -18.222 1.00 90.50 90 LYS A CA 1
ATOM 720 C C . LYS A 1 90 ? 13.418 4.969 -17.963 1.00 90.50 90 LYS A C 1
ATOM 722 O O . LYS A 1 90 ? 12.651 4.717 -18.890 1.00 90.50 90 LYS A O 1
ATOM 727 N N . TRP A 1 91 ? 13.058 4.835 -16.688 1.00 92.06 91 TRP A N 1
ATOM 728 C CA . TRP A 1 91 ? 11.803 4.218 -16.232 1.00 92.06 91 TRP A CA 1
ATOM 729 C C . TRP A 1 91 ? 10.548 4.809 -16.861 1.00 92.06 91 TRP A C 1
ATOM 731 O O . TRP A 1 91 ? 9.615 4.078 -17.160 1.00 92.06 91 TRP A O 1
ATOM 741 N N . ARG A 1 92 ? 10.528 6.122 -17.114 1.00 90.69 92 ARG A N 1
ATOM 742 C CA . ARG A 1 92 ? 9.398 6.789 -17.774 1.00 90.69 92 ARG A CA 1
ATOM 743 C C . ARG A 1 92 ? 9.207 6.322 -19.222 1.00 90.69 92 ARG A C 1
ATOM 745 O O . ARG A 1 92 ? 8.075 6.204 -19.670 1.00 90.69 92 ARG A O 1
ATOM 752 N N . CYS A 1 93 ? 10.301 6.052 -19.934 1.00 89.12 93 CYS A N 1
ATOM 753 C CA . CYS A 1 93 ? 10.265 5.537 -21.302 1.00 89.12 93 CYS A CA 1
ATOM 754 C C . CYS A 1 93 ? 9.800 4.075 -21.311 1.00 89.12 93 CYS A C 1
ATOM 756 O O . CYS A 1 93 ? 8.883 3.737 -22.051 1.00 89.12 93 CYS A O 1
ATOM 758 N N . ILE A 1 94 ? 10.348 3.254 -20.410 1.00 91.00 94 ILE A N 1
ATOM 759 C CA . ILE A 1 94 ? 10.001 1.831 -20.274 1.00 91.00 94 ILE A CA 1
ATOM 760 C C . ILE A 1 94 ? 8.546 1.654 -19.811 1.00 91.00 94 ILE A C 1
ATOM 762 O O . ILE A 1 94 ? 7.810 0.848 -20.368 1.00 91.00 94 ILE A O 1
ATOM 766 N N . ALA A 1 95 ? 8.081 2.456 -18.851 1.00 90.81 95 ALA A N 1
ATOM 767 C CA . ALA A 1 95 ? 6.684 2.451 -18.420 1.00 90.81 95 ALA A CA 1
ATOM 768 C C . ALA A 1 95 ? 5.721 2.872 -19.537 1.00 90.81 95 ALA A C 1
ATOM 770 O O . ALA A 1 95 ? 4.607 2.367 -19.593 1.00 90.81 95 ALA A O 1
ATOM 771 N N . GLY A 1 96 ? 6.155 3.729 -20.468 1.00 89.62 96 GLY A N 1
ATOM 772 C CA . GLY A 1 96 ? 5.381 4.053 -21.669 1.00 89.62 96 GLY A CA 1
ATOM 773 C C . GLY A 1 96 ? 5.144 2.851 -22.591 1.00 89.62 96 GLY A C 1
ATOM 774 O O . GLY A 1 96 ? 4.172 2.850 -23.339 1.00 89.62 96 GLY A O 1
ATOM 775 N N . MET A 1 97 ? 5.987 1.815 -22.510 1.00 87.81 97 MET A N 1
ATOM 776 C CA . MET A 1 97 ? 5.836 0.562 -23.262 1.00 87.81 97 MET A CA 1
ATOM 777 C C . MET A 1 97 ? 4.892 -0.434 -22.567 1.00 87.81 97 MET A C 1
ATOM 779 O O . MET A 1 97 ? 4.477 -1.416 -23.176 1.00 87.81 97 MET A O 1
ATOM 783 N N . LEU A 1 98 ? 4.542 -0.196 -21.299 1.00 87.69 98 LEU A N 1
ATOM 784 C CA . LEU A 1 98 ? 3.737 -1.088 -20.470 1.00 87.69 98 LEU A CA 1
ATOM 785 C C . LEU A 1 98 ? 2.368 -0.463 -20.192 1.00 87.69 98 LEU A C 1
ATOM 787 O O . LEU A 1 98 ? 2.221 0.445 -19.371 1.00 87.69 98 LEU A O 1
ATOM 791 N N . THR A 1 99 ? 1.323 -0.978 -20.834 1.00 80.75 99 THR A N 1
ATOM 792 C CA . THR A 1 99 ? -0.038 -0.463 -20.646 1.00 80.75 99 THR A CA 1
ATOM 793 C C . THR A 1 99 ? -0.518 -0.712 -19.213 1.00 80.75 99 THR A C 1
ATOM 795 O O . THR A 1 99 ? -0.721 -1.856 -18.802 1.00 80.75 99 THR A O 1
ATOM 798 N N . GLY A 1 100 ? -0.711 0.362 -18.444 1.00 81.44 100 GLY A N 1
ATOM 799 C CA . GLY A 1 100 ? -1.215 0.291 -17.067 1.00 81.44 100 GLY A CA 1
ATOM 800 C C . GLY A 1 100 ? -0.147 0.103 -15.982 1.00 81.44 100 GLY A C 1
ATOM 801 O O . GLY A 1 100 ? -0.503 -0.164 -14.833 1.00 81.44 100 GLY A O 1
ATOM 802 N N . ARG A 1 101 ? 1.147 0.260 -16.299 1.00 85.75 101 ARG A N 1
ATOM 803 C CA . ARG A 1 101 ? 2.232 0.323 -15.303 1.00 85.75 101 ARG A CA 1
ATOM 804 C C . ARG A 1 101 ? 2.765 1.751 -15.193 1.00 85.75 101 ARG A C 1
ATOM 806 O O . ARG A 1 101 ? 2.954 2.427 -16.196 1.00 85.75 101 ARG A O 1
ATOM 813 N N . SER A 1 102 ? 3.006 2.221 -13.970 1.00 87.12 102 SER A N 1
ATOM 814 C CA . SER A 1 102 ? 3.673 3.508 -13.735 1.00 87.12 102 SER A CA 1
ATOM 815 C C . SER A 1 102 ? 5.195 3.348 -13.730 1.00 87.12 102 SER A C 1
ATOM 817 O O . SER A 1 102 ? 5.715 2.263 -13.474 1.00 87.12 102 SER A O 1
ATOM 819 N N . ASP A 1 103 ? 5.924 4.440 -13.947 1.00 88.19 103 ASP A N 1
ATOM 820 C CA . ASP A 1 103 ? 7.390 4.492 -13.859 1.00 88.19 103 ASP A CA 1
ATOM 821 C C . ASP A 1 103 ? 7.910 4.033 -12.487 1.00 88.19 103 ASP A C 1
ATOM 823 O O . ASP A 1 103 ? 8.894 3.300 -12.399 1.00 88.19 103 ASP A O 1
ATOM 827 N N . SER A 1 104 ? 7.198 4.399 -11.418 1.00 84.38 104 SER A N 1
ATOM 828 C CA . SER A 1 104 ? 7.474 3.911 -10.064 1.00 84.38 104 SER A CA 1
ATOM 829 C C . SER A 1 104 ? 7.261 2.400 -9.938 1.00 84.38 104 SER A C 1
ATOM 831 O O . SER A 1 104 ? 8.026 1.730 -9.251 1.00 84.38 104 SER A O 1
ATOM 833 N N . ALA A 1 105 ? 6.246 1.841 -10.606 1.00 86.19 105 ALA A N 1
ATOM 834 C CA . ALA A 1 105 ? 5.995 0.403 -10.574 1.00 86.19 105 ALA A CA 1
ATOM 835 C C . ALA A 1 105 ? 7.115 -0.373 -11.279 1.00 86.19 105 ALA A C 1
ATOM 837 O O . ALA A 1 105 ? 7.593 -1.356 -10.724 1.00 86.19 105 ALA A O 1
ATOM 838 N N . VAL A 1 106 ? 7.551 0.091 -12.455 1.00 89.12 106 VAL A N 1
ATOM 839 C CA . VAL A 1 106 ? 8.648 -0.523 -13.223 1.00 89.12 106 VAL A CA 1
ATOM 840 C C . VAL A 1 106 ? 9.953 -0.515 -12.433 1.00 89.12 106 VAL A C 1
ATOM 842 O O . VAL A 1 106 ? 10.606 -1.546 -12.320 1.00 89.12 106 VAL A O 1
ATOM 845 N N . ARG A 1 107 ? 10.302 0.623 -11.821 1.00 86.56 107 ARG A N 1
ATOM 846 C CA . ARG A 1 107 ? 11.506 0.737 -10.986 1.00 86.56 107 ARG A CA 1
ATOM 847 C C . ARG A 1 107 ? 11.489 -0.205 -9.784 1.00 86.56 107 ARG A C 1
ATOM 849 O O . ARG A 1 107 ? 12.527 -0.710 -9.407 1.00 86.56 107 ARG A O 1
ATOM 856 N N . ASN A 1 108 ? 10.327 -0.414 -9.169 1.00 87.31 108 ASN A N 1
ATOM 857 C CA . ASN A 1 108 ? 10.194 -1.328 -8.03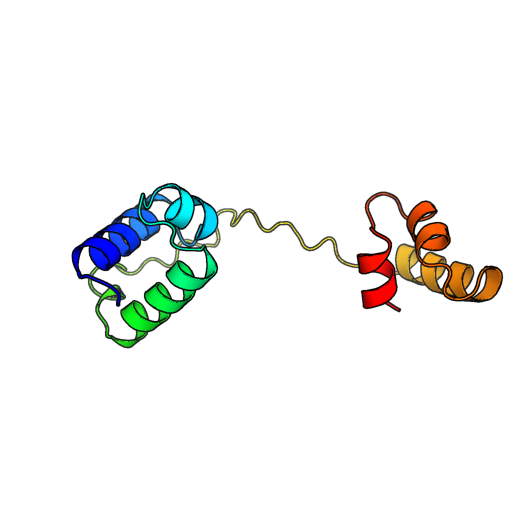2 1.00 87.31 108 ASN A CA 1
ATOM 858 C C . ASN A 1 108 ? 10.192 -2.810 -8.453 1.00 87.31 108 ASN A C 1
ATOM 860 O O . ASN A 1 108 ? 10.148 -3.677 -7.581 1.00 87.31 108 ASN A O 1
ATOM 864 N N . ARG A 1 109 ? 10.133 -3.100 -9.761 1.00 86.44 109 ARG A N 1
ATOM 865 C CA . ARG A 1 109 ? 10.135 -4.458 -10.315 1.00 86.44 109 ARG A CA 1
ATOM 866 C C . ARG A 1 109 ? 11.520 -4.899 -10.783 1.00 86.44 109 ARG A C 1
ATOM 868 O O . ARG A 1 109 ? 11.845 -6.057 -10.549 1.00 86.44 109 ARG A O 1
ATOM 875 N N . TYR A 1 110 ? 12.247 -4.011 -11.461 1.00 82.88 110 TYR A N 1
ATOM 876 C CA . TYR A 1 110 ? 13.634 -4.230 -11.879 1.00 82.88 110 TYR A CA 1
ATOM 877 C C . TYR A 1 110 ? 14.571 -4.235 -10.669 1.00 82.88 110 TYR A C 1
ATOM 879 O O . TYR A 1 110 ? 15.402 -5.160 -10.576 1.00 82.88 110 TYR A O 1
#